Protein AF-F2SUQ1-F1 (afdb_monomer)

Organism: Trichophyton rubrum (strain ATCC MYA-4607 / CBS 118892) (NCBI:txid559305)

Sequence (104 aa):
MITTYPRPLTGRRCTNALFSREAVKPKHPIVLAHGLLGFDELRIAKRALPAIHYWRGIKDAYSINGVEVITAPVSPSASIEQRAEELLKGIENRAEGRKVNIIA

Mean predicted aligned error: 12.3 Å

Secondary structure (DSSP, 8-state):
---PPPP---S----S-SS-S-----SSPEEE---TT--SEE--STTTS--EETTTTHHHHHHHTT--EEE----SS--HHHHHHHHHHHHHHHHTT---EEE-

Structure (mmCIF, N/CA/C/O backbone):
data_AF-F2SUQ1-F1
#
_entry.id   AF-F2SUQ1-F1
#
loop_
_atom_site.group_PDB
_atom_site.id
_atom_site.type_symbol
_atom_site.label_atom_id
_atom_site.label_alt_id
_atom_site.label_comp_id
_atom_site.label_asym_id
_atom_site.label_entity_id
_atom_site.label_seq_id
_atom_site.pdbx_PDB_ins_code
_atom_site.Cartn_x
_atom_site.Cartn_y
_atom_site.Cartn_z
_atom_site.occupancy
_atom_site.B_iso_or_equiv
_atom_site.auth_seq_id
_atom_site.auth_comp_id
_atom_site.auth_asym_id
_atom_site.auth_atom_id
_atom_site.pdbx_PDB_model_num
ATOM 1 N N . MET A 1 1 ? 17.135 4.169 -27.089 1.00 33.44 1 MET A N 1
ATOM 2 C CA . MET A 1 1 ? 17.238 2.806 -27.649 1.00 33.44 1 MET A CA 1
ATOM 3 C C . MET A 1 1 ? 16.746 1.836 -26.594 1.00 33.44 1 MET A C 1
ATOM 5 O O . MET A 1 1 ? 17.321 1.778 -25.517 1.00 33.44 1 MET A O 1
ATOM 9 N N . ILE A 1 2 ? 15.617 1.190 -26.863 1.00 35.16 2 ILE A N 1
ATOM 10 C CA . ILE A 1 2 ? 14.971 0.232 -25.966 1.00 35.16 2 ILE A CA 1
ATOM 11 C C . ILE A 1 2 ? 15.805 -1.047 -26.059 1.00 35.16 2 ILE A C 1
ATOM 13 O O . ILE A 1 2 ? 15.871 -1.644 -27.129 1.00 35.16 2 ILE A O 1
ATOM 17 N N . THR A 1 3 ? 16.510 -1.420 -24.991 1.00 31.38 3 THR A N 1
ATOM 18 C CA . THR A 1 3 ? 17.259 -2.681 -24.984 1.00 31.38 3 THR A CA 1
ATOM 19 C C . THR A 1 3 ? 16.285 -3.825 -24.722 1.00 31.38 3 THR A C 1
ATOM 21 O O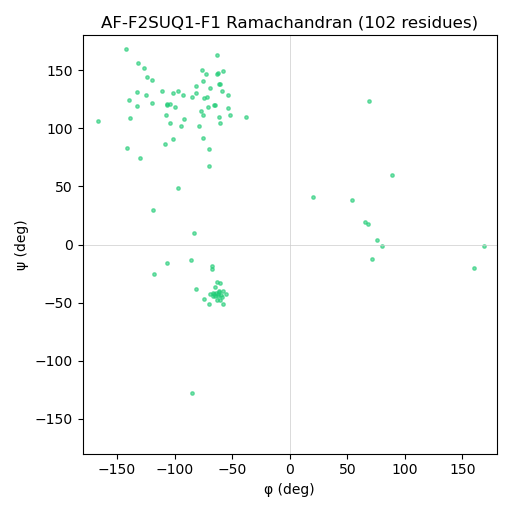 . THR A 1 3 ? 15.786 -4.028 -23.6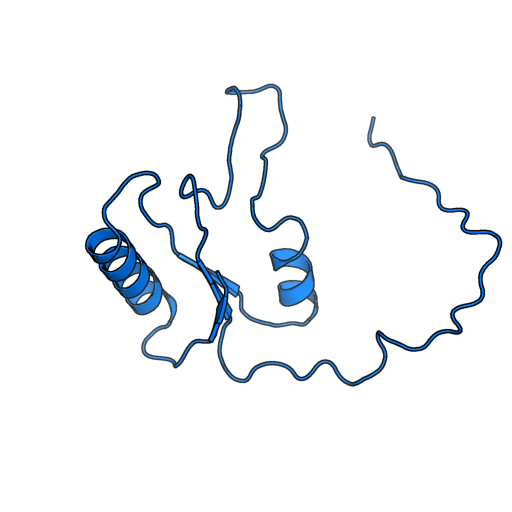16 1.00 31.38 3 THR A O 1
ATOM 24 N N . THR A 1 4 ? 15.935 -4.525 -25.793 1.00 51.59 4 THR A N 1
ATOM 25 C CA . THR A 1 4 ? 15.295 -5.835 -25.744 1.00 51.59 4 THR A CA 1
ATOM 26 C C . THR A 1 4 ? 16.293 -6.821 -25.147 1.00 51.59 4 THR A C 1
ATOM 28 O O . THR A 1 4 ? 17.364 -7.009 -25.718 1.00 51.59 4 THR A O 1
ATOM 31 N N . TYR A 1 5 ? 15.969 -7.462 -24.023 1.00 37.91 5 TYR A N 1
ATOM 32 C CA . TYR A 1 5 ? 16.766 -8.580 -23.511 1.00 37.91 5 TYR A CA 1
ATOM 33 C C . TYR A 1 5 ? 16.582 -9.807 -24.422 1.00 37.91 5 TYR A C 1
ATOM 35 O O . TYR A 1 5 ? 15.463 -10.323 -24.507 1.00 37.91 5 TYR A O 1
ATOM 43 N N . PRO A 1 6 ? 17.640 -10.327 -25.068 1.00 42.81 6 PRO A N 1
ATOM 44 C CA . PRO A 1 6 ? 17.585 -11.625 -25.716 1.00 42.81 6 PRO A CA 1
ATOM 45 C C . PRO A 1 6 ? 17.801 -12.717 -24.658 1.00 42.81 6 PRO A C 1
ATOM 47 O O . PRO A 1 6 ? 18.755 -12.669 -23.882 1.00 42.81 6 PRO A O 1
ATOM 50 N N . ARG A 1 7 ? 16.928 -13.730 -24.619 1.00 45.81 7 ARG A N 1
ATOM 51 C CA . ARG A 1 7 ? 17.232 -14.982 -23.910 1.00 45.81 7 ARG A CA 1
ATOM 52 C C . ARG A 1 7 ? 18.104 -15.867 -24.796 1.00 45.81 7 ARG A C 1
ATOM 54 O O . ARG A 1 7 ? 17.728 -16.131 -25.935 1.00 45.81 7 ARG A O 1
ATOM 61 N N . PRO A 1 8 ? 19.140 -16.472 -24.207 1.00 43.62 8 PRO A N 1
ATOM 62 C CA . PRO A 1 8 ? 19.302 -17.910 -24.353 1.00 43.62 8 PRO A CA 1
ATOM 63 C C . PRO A 1 8 ? 19.578 -18.548 -22.985 1.00 43.62 8 PRO A C 1
ATOM 65 O O . PRO A 1 8 ? 20.574 -18.253 -22.335 1.00 43.62 8 PRO A O 1
ATOM 68 N N . LEU A 1 9 ? 18.695 -19.447 -22.542 1.00 49.88 9 LEU A N 1
ATOM 69 C CA . LEU A 1 9 ? 18.979 -20.342 -21.417 1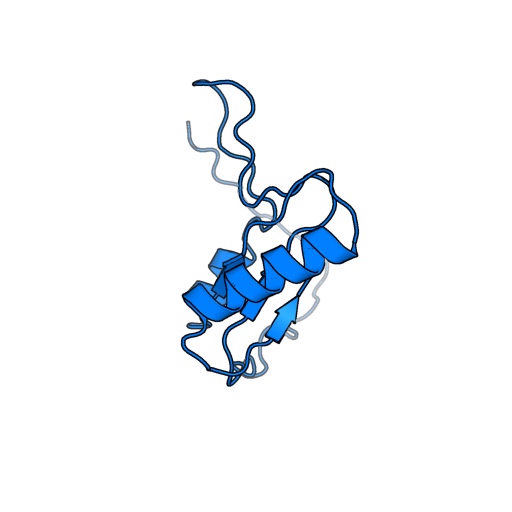.00 49.88 9 LEU A CA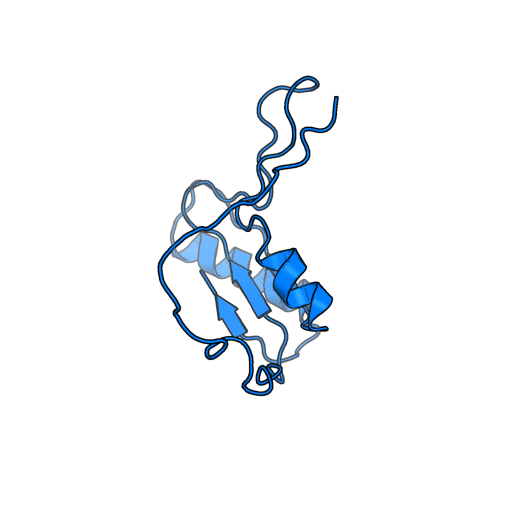 1
ATOM 70 C C . LEU A 1 9 ? 19.177 -21.752 -21.962 1.00 49.88 9 LEU A C 1
ATOM 72 O O . LEU A 1 9 ? 18.253 -22.557 -22.053 1.00 49.88 9 LEU A O 1
ATOM 76 N N . THR A 1 10 ? 20.415 -22.030 -22.351 1.00 49.09 10 THR A N 1
ATOM 77 C CA . THR A 1 10 ? 20.916 -23.383 -22.560 1.00 49.09 10 THR A CA 1
ATOM 78 C C . THR A 1 10 ? 21.148 -24.050 -21.204 1.00 49.09 10 THR A C 1
ATOM 80 O O . THR A 1 10 ? 21.899 -23.538 -20.379 1.00 49.09 10 THR A O 1
ATOM 83 N N . GLY A 1 11 ? 20.556 -25.230 -21.005 1.00 45.53 11 GLY A N 1
ATOM 84 C CA . GLY A 1 11 ? 21.138 -26.243 -20.121 1.00 45.53 11 GLY A CA 1
ATOM 85 C C . GLY A 1 11 ? 20.755 -26.199 -18.641 1.00 45.53 11 GLY A C 1
ATOM 86 O O . GLY A 1 11 ? 21.628 -26.142 -17.784 1.00 45.53 11 GLY A O 1
ATOM 87 N N . ARG A 1 12 ? 19.461 -26.335 -18.336 1.00 39.50 12 ARG A N 1
ATOM 88 C CA . ARG A 1 12 ? 18.947 -27.195 -17.252 1.00 39.50 12 ARG A CA 1
ATOM 89 C C . ARG A 1 12 ? 17.436 -27.334 -17.445 1.00 39.50 12 ARG A C 1
ATOM 91 O O . ARG A 1 12 ? 16.686 -26.382 -17.264 1.00 39.50 12 ARG A O 1
ATOM 98 N N . ARG A 1 13 ? 17.001 -28.513 -17.899 1.00 42.44 13 ARG A N 1
ATOM 99 C CA . ARG A 1 13 ? 15.585 -28.861 -18.083 1.00 42.44 13 ARG A CA 1
ATOM 100 C C . ARG A 1 13 ? 14.919 -28.997 -16.710 1.00 42.44 13 ARG A C 1
ATOM 102 O O . ARG A 1 13 ? 14.741 -30.099 -16.213 1.00 42.44 13 ARG A O 1
ATOM 109 N N . CYS A 1 14 ? 14.524 -27.872 -16.122 1.00 39.97 14 CYS A N 1
ATOM 110 C CA . CYS A 1 14 ? 13.313 -27.844 -15.313 1.00 39.97 14 CYS A CA 1
ATOM 111 C C . CYS A 1 14 ? 12.160 -27.872 -16.317 1.00 39.97 14 CYS A C 1
ATOM 113 O O . CYS A 1 14 ? 11.789 -26.857 -16.901 1.00 39.97 14 CYS A O 1
ATOM 115 N N . THR A 1 15 ? 11.697 -29.076 -16.630 1.00 36.94 15 THR A N 1
ATOM 116 C CA . THR A 1 15 ? 10.527 -29.332 -17.467 1.00 36.94 15 THR A CA 1
ATOM 117 C C . THR A 1 15 ? 9.336 -28.536 -16.938 1.00 36.94 15 THR A C 1
ATOM 119 O O . THR A 1 15 ? 8.888 -28.839 -15.843 1.00 36.94 15 THR A O 1
ATOM 122 N N . ASN A 1 16 ? 8.879 -27.523 -17.683 1.00 37.91 16 ASN A N 1
ATOM 123 C CA . ASN A 1 16 ? 7.509 -26.981 -17.807 1.00 37.91 16 ASN A CA 1
ATOM 124 C C . ASN A 1 16 ? 6.472 -27.256 -16.692 1.00 37.91 16 ASN A C 1
ATOM 126 O O . ASN A 1 16 ? 5.296 -27.475 -16.967 1.00 37.91 16 ASN A O 1
ATOM 130 N N . ALA A 1 17 ? 6.867 -27.193 -15.431 1.00 40.22 17 ALA A N 1
ATOM 131 C CA . ALA A 1 17 ? 6.001 -27.336 -14.280 1.00 40.22 17 ALA A CA 1
ATOM 132 C C . ALA A 1 17 ? 6.458 -26.288 -13.273 1.00 40.22 17 ALA A C 1
ATOM 134 O O . ALA A 1 17 ? 7.568 -26.384 -12.765 1.00 40.22 17 ALA A O 1
ATOM 135 N N . LEU A 1 18 ? 5.632 -25.252 -13.095 1.00 44.47 18 LEU A N 1
ATOM 136 C CA . LEU A 1 18 ? 5.414 -24.475 -11.859 1.00 44.47 18 LEU A CA 1
ATOM 137 C C . LEU A 1 18 ? 4.602 -23.182 -12.102 1.00 44.47 18 LEU A C 1
ATOM 139 O O . LEU A 1 18 ? 4.254 -22.512 -11.142 1.00 44.47 18 LEU A O 1
ATOM 143 N N . PHE A 1 19 ? 4.209 -22.869 -13.344 1.00 44.22 19 PHE A N 1
ATOM 144 C CA . PHE A 1 19 ? 3.187 -21.843 -13.644 1.00 44.22 19 PHE A CA 1
ATOM 145 C C . PHE A 1 19 ? 1.962 -22.422 -14.374 1.00 44.22 19 PHE A C 1
ATOM 147 O O . PHE A 1 19 ? 1.309 -21.757 -15.168 1.00 44.22 19 PHE A O 1
ATOM 154 N N . SER A 1 20 ? 1.657 -23.697 -14.125 1.00 45.75 20 SER A N 1
ATOM 155 C CA . SER A 1 20 ? 0.393 -24.310 -14.541 1.00 45.75 20 SER A CA 1
ATOM 156 C C . SER A 1 20 ? -0.223 -25.032 -13.350 1.00 45.75 20 SER A C 1
ATOM 158 O O . SER A 1 20 ? -0.143 -26.242 -13.180 1.00 45.75 20 SER A O 1
ATOM 160 N N . ARG A 1 21 ? -0.761 -24.230 -12.445 1.00 44.44 21 ARG A N 1
ATOM 161 C CA . ARG A 1 21 ? -1.911 -24.571 -11.612 1.00 44.44 21 ARG A CA 1
ATOM 162 C C . ARG A 1 21 ? -2.777 -23.337 -11.748 1.00 44.44 21 ARG A C 1
ATOM 164 O O . ARG A 1 21 ? -2.208 -22.250 -11.688 1.00 44.44 21 ARG A O 1
ATOM 171 N N . GLU A 1 22 ? -4.066 -23.485 -12.033 1.00 55.75 22 GLU A N 1
ATOM 172 C CA . GLU A 1 22 ? -5.002 -22.358 -12.074 1.00 55.75 22 GLU A CA 1
ATOM 173 C C . GLU A 1 22 ? -4.645 -21.392 -10.944 1.00 55.75 22 GLU A C 1
ATOM 175 O O . GLU A 1 22 ? -4.717 -21.762 -9.769 1.00 55.75 22 GLU A O 1
ATOM 180 N N . ALA A 1 23 ? -4.107 -20.220 -11.292 1.00 56.72 23 ALA A N 1
ATOM 181 C CA . ALA A 1 23 ? -3.688 -19.269 -10.283 1.00 56.72 23 ALA A CA 1
ATOM 182 C C . ALA A 1 23 ? -4.963 -18.911 -9.528 1.00 56.72 23 ALA A C 1
ATOM 184 O O . ALA A 1 23 ? -5.876 -18.330 -10.115 1.00 56.72 23 ALA A O 1
ATOM 185 N N . VAL A 1 24 ? -5.072 -19.358 -8.274 1.00 71.75 24 VAL A N 1
ATOM 186 C CA . VAL A 1 24 ? -6.280 -19.155 -7.479 1.00 71.75 24 VAL A CA 1
ATOM 187 C C . VAL A 1 24 ? -6.460 -17.656 -7.357 1.00 71.75 24 VAL A C 1
ATOM 189 O O . VAL A 1 24 ? -5.726 -16.984 -6.631 1.00 71.75 24 VAL A O 1
ATOM 192 N N . LYS A 1 25 ? -7.413 -17.125 -8.122 1.00 81.62 25 LYS A N 1
ATOM 193 C CA . LYS A 1 25 ? -7.712 -15.706 -8.106 1.00 81.62 25 LYS A CA 1
ATOM 194 C C . LYS A 1 25 ? -8.246 -15.378 -6.710 1.00 81.62 25 LYS A C 1
ATOM 196 O O . LYS A 1 25 ? -9.254 -15.965 -6.300 1.00 81.62 25 LYS A O 1
ATOM 201 N N . PRO A 1 26 ? -7.596 -14.481 -5.954 1.00 85.50 26 PRO A N 1
ATOM 202 C CA . PRO A 1 26 ? -8.100 -14.096 -4.650 1.00 85.50 26 PRO A CA 1
ATOM 203 C C . PRO A 1 26 ? -9.492 -13.476 -4.804 1.00 85.50 26 PRO A C 1
ATOM 205 O O . PRO A 1 26 ? -9.746 -12.682 -5.709 1.00 85.50 26 PRO A O 1
ATOM 208 N N . LYS A 1 27 ? -10.401 -13.836 -3.893 1.00 88.94 27 LYS A N 1
ATOM 209 C CA . LYS A 1 27 ? -11.771 -13.293 -3.850 1.00 88.94 27 LYS A CA 1
ATOM 210 C C . LYS A 1 27 ? -11.814 -11.810 -3.472 1.00 88.94 27 LYS A C 1
ATOM 212 O O . LYS A 1 27 ? -12.830 -11.153 -3.668 1.00 88.94 27 LYS A O 1
ATOM 217 N N . HIS A 1 28 ? -10.734 -11.313 -2.880 1.00 92.38 28 HIS A N 1
ATOM 218 C CA . HIS A 1 28 ? -10.616 -9.975 -2.324 1.00 92.38 28 HIS A CA 1
ATOM 219 C C . HIS A 1 28 ? -9.429 -9.255 -2.966 1.00 92.38 28 HIS A C 1
ATOM 221 O O . HIS A 1 28 ? -8.419 -9.915 -3.245 1.00 92.38 28 HIS A O 1
ATOM 227 N N . PRO A 1 29 ? -9.528 -7.934 -3.192 1.00 91.94 29 PRO A N 1
ATOM 228 C CA . PRO A 1 29 ? -8.429 -7.152 -3.737 1.00 91.94 29 PRO A CA 1
ATOM 229 C C . PRO A 1 29 ? -7.189 -7.266 -2.850 1.00 91.94 29 PRO A C 1
ATOM 231 O O . PRO A 1 29 ? -7.278 -7.452 -1.631 1.00 91.94 29 PRO A O 1
ATOM 234 N N . ILE A 1 30 ? -6.027 -7.166 -3.485 1.00 92.06 30 ILE A N 1
ATOM 235 C CA . ILE A 1 30 ? -4.737 -7.169 -2.803 1.00 92.06 30 ILE A CA 1
ATOM 236 C C . ILE A 1 30 ? -4.342 -5.726 -2.511 1.00 92.06 30 ILE A C 1
ATOM 238 O O . ILE A 1 30 ? -4.315 -4.897 -3.413 1.00 92.06 30 ILE A O 1
ATOM 242 N N . VAL A 1 31 ? -3.993 -5.434 -1.265 1.00 91.62 31 VAL A N 1
ATOM 243 C CA . VAL A 1 31 ? -3.391 -4.172 -0.842 1.00 91.62 31 VAL A CA 1
ATOM 244 C C . VAL A 1 31 ? -1.892 -4.387 -0.720 1.00 91.62 31 VAL A C 1
ATOM 246 O O . VAL A 1 31 ? -1.442 -5.197 0.087 1.00 91.62 31 VAL A O 1
ATOM 249 N N . LEU A 1 32 ? -1.126 -3.649 -1.515 1.00 89.75 32 LEU A N 1
ATOM 250 C CA . LEU A 1 32 ? 0.325 -3.600 -1.413 1.00 89.75 32 LEU A CA 1
ATOM 251 C C . LEU A 1 32 ? 0.713 -2.447 -0.481 1.00 89.75 32 LEU A C 1
ATOM 253 O O . LEU A 1 32 ? 0.568 -1.274 -0.836 1.00 89.75 32 LEU A O 1
ATOM 257 N N . ALA A 1 33 ? 1.173 -2.790 0.719 1.00 88.00 33 ALA A N 1
ATOM 258 C CA . ALA A 1 33 ? 1.556 -1.859 1.772 1.00 88.00 33 ALA A CA 1
ATOM 259 C C . ALA A 1 33 ? 3.085 -1.776 1.852 1.00 88.00 33 ALA A C 1
ATOM 261 O O . ALA A 1 33 ? 3.741 -2.681 2.342 1.00 88.00 33 ALA A O 1
ATOM 262 N N . HIS A 1 34 ? 3.686 -0.699 1.362 1.00 82.88 34 HIS A N 1
ATOM 263 C CA . HIS A 1 34 ? 5.146 -0.596 1.332 1.00 82.88 34 HIS A CA 1
ATOM 264 C C . HIS A 1 34 ? 5.764 -0.367 2.731 1.00 82.88 34 HIS A C 1
ATOM 266 O O . HIS A 1 34 ? 5.211 0.320 3.602 1.00 82.88 34 HIS A O 1
ATOM 272 N N . GLY A 1 35 ? 6.964 -0.916 2.928 1.00 74.75 35 GLY A N 1
ATOM 273 C CA . GLY A 1 35 ? 7.757 -0.786 4.149 1.00 74.75 35 GLY A CA 1
ATOM 274 C C . GLY A 1 35 ? 8.618 0.485 4.213 1.00 74.75 35 GLY A C 1
ATOM 275 O O . GLY A 1 35 ? 8.134 1.608 4.064 1.00 74.75 35 GLY A O 1
ATOM 276 N N . LEU A 1 36 ? 9.914 0.291 4.484 1.00 57.41 36 LEU A N 1
ATOM 277 C CA . LEU A 1 36 ? 10.917 1.348 4.655 1.00 57.41 36 LEU A CA 1
ATOM 278 C C . LEU A 1 36 ? 10.937 2.301 3.442 1.00 57.41 36 LEU A C 1
ATOM 280 O O . LEU A 1 36 ? 11.059 1.845 2.307 1.00 57.41 36 LEU A O 1
ATOM 284 N N . LEU A 1 37 ? 10.855 3.612 3.713 1.00 63.22 37 LEU A N 1
ATOM 285 C CA . LEU A 1 37 ? 10.794 4.748 2.771 1.00 63.22 37 LEU A CA 1
ATOM 286 C C . LEU A 1 37 ? 9.436 5.063 2.124 1.00 63.22 37 LEU A C 1
ATOM 288 O O . LEU A 1 37 ? 9.347 6.066 1.418 1.00 63.22 37 LEU A O 1
ATOM 292 N N . GLY A 1 38 ? 8.372 4.305 2.392 1.00 61.69 38 GLY A N 1
ATOM 293 C CA . GLY A 1 38 ? 7.019 4.815 2.148 1.00 61.69 38 GLY A CA 1
ATOM 294 C C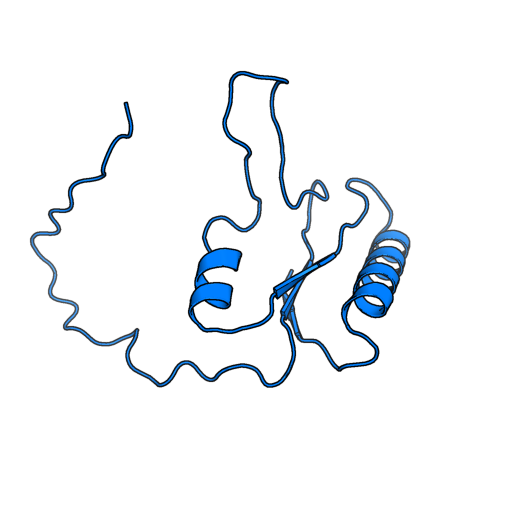 . GLY A 1 38 ? 6.643 5.081 0.679 1.00 61.69 38 GLY A C 1
ATOM 295 O O . GLY A 1 38 ? 5.750 5.884 0.428 1.00 61.69 38 GLY A O 1
ATOM 296 N N . PHE A 1 39 ? 7.354 4.505 -0.297 1.00 65.88 39 PHE A N 1
ATOM 297 C CA . PHE A 1 39 ? 7.165 4.839 -1.711 1.00 65.88 39 PHE A CA 1
ATOM 298 C C . PHE A 1 39 ? 6.538 3.682 -2.492 1.00 65.88 39 PHE A C 1
ATOM 300 O O . PHE A 1 39 ? 7.011 2.553 -2.430 1.00 65.88 39 PHE A O 1
ATOM 307 N N . ASP A 1 40 ? 5.501 3.973 -3.280 1.00 67.12 40 ASP A N 1
ATOM 308 C CA . ASP A 1 40 ? 5.047 3.103 -4.380 1.00 67.12 40 ASP A CA 1
ATOM 309 C C . ASP A 1 40 ? 5.920 3.341 -5.630 1.00 67.12 40 ASP A C 1
ATOM 311 O O . ASP A 1 40 ? 6.342 2.417 -6.327 1.00 67.12 40 ASP A O 1
ATOM 315 N N . GLU A 1 41 ? 6.285 4.607 -5.852 1.00 69.50 41 GLU A N 1
ATOM 316 C CA . GLU A 1 41 ? 7.132 5.077 -6.941 1.00 69.50 41 GLU A CA 1
ATOM 317 C C . GLU A 1 41 ? 8.110 6.147 -6.430 1.00 69.50 41 GLU A C 1
ATOM 319 O O . GLU A 1 41 ? 7.704 7.169 -5.878 1.00 69.50 41 GLU A O 1
ATOM 324 N N . LEU A 1 42 ? 9.409 5.932 -6.639 1.00 69.25 42 LEU A N 1
ATOM 325 C CA . LEU A 1 42 ? 10.463 6.892 -6.335 1.00 69.25 42 LEU A CA 1
ATOM 326 C C . LEU A 1 42 ? 11.013 7.500 -7.629 1.00 69.25 42 LEU A C 1
ATOM 328 O O . LEU A 1 42 ? 11.575 6.810 -8.482 1.00 69.25 42 LEU A O 1
ATOM 332 N N . ARG A 1 43 ? 10.904 8.823 -7.759 1.00 72.19 43 ARG A N 1
ATOM 333 C CA . ARG A 1 43 ? 11.457 9.584 -8.888 1.00 72.19 43 ARG A CA 1
ATOM 334 C C . ARG A 1 43 ? 12.753 10.267 -8.462 1.00 72.19 43 ARG A C 1
ATOM 336 O O . ARG A 1 43 ? 12.737 11.386 -7.955 1.00 72.19 43 ARG A O 1
ATOM 343 N N . ILE A 1 44 ? 13.880 9.584 -8.661 1.00 64.81 44 ILE A N 1
ATOM 344 C CA . ILE A 1 44 ? 15.207 10.151 -8.397 1.00 64.81 44 ILE A CA 1
ATOM 345 C C . ILE A 1 44 ? 15.562 11.094 -9.557 1.00 64.81 44 ILE A C 1
ATOM 347 O O . ILE A 1 44 ? 15.712 10.655 -10.691 1.00 64.81 44 ILE A O 1
ATOM 351 N N . ALA A 1 45 ? 15.681 12.390 -9.257 1.00 64.81 45 ALA A N 1
ATOM 352 C CA . ALA A 1 45 ? 15.933 13.500 -10.184 1.00 64.81 45 ALA A CA 1
ATOM 353 C C . ALA A 1 45 ? 14.781 13.843 -11.161 1.00 64.81 45 ALA A C 1
ATOM 355 O O . ALA A 1 45 ? 14.328 13.048 -11.985 1.00 64.81 45 ALA A O 1
ATOM 356 N N . LYS A 1 46 ? 14.336 15.108 -11.113 1.00 58.84 46 LYS A N 1
ATOM 357 C CA . LYS A 1 46 ? 13.276 15.686 -11.958 1.00 58.84 46 LYS A CA 1
ATOM 358 C C . LYS A 1 46 ? 13.723 15.856 -13.427 1.00 58.84 46 LYS A C 1
ATOM 360 O O . LYS A 1 46 ? 13.870 16.993 -1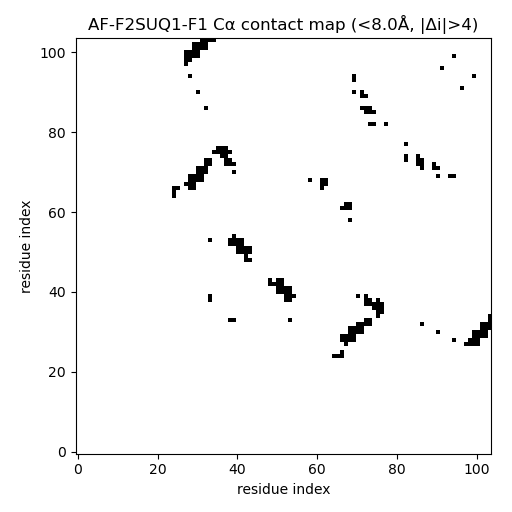3.854 1.00 58.84 46 LYS A O 1
ATOM 365 N N . ARG A 1 4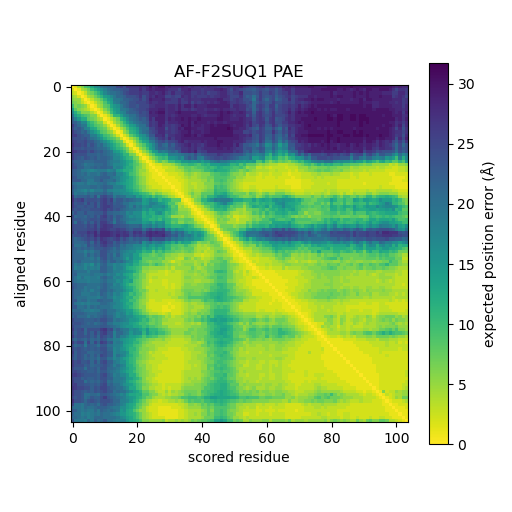7 ? 13.954 14.767 -14.185 1.00 60.91 47 ARG A N 1
ATOM 366 C CA . ARG A 1 47 ? 13.747 14.639 -15.662 1.00 60.91 47 ARG A CA 1
ATOM 367 C C . ARG A 1 47 ? 14.505 13.493 -16.343 1.00 60.91 47 ARG A C 1
ATOM 369 O O . ARG A 1 47 ? 14.113 13.142 -17.448 1.00 60.91 47 ARG A O 1
ATOM 376 N N . ALA A 1 48 ? 15.565 12.942 -15.752 1.00 63.97 48 ALA A N 1
ATOM 377 C CA . ALA A 1 48 ? 16.518 12.119 -16.514 1.00 63.97 48 ALA A CA 1
ATOM 378 C C . ALA A 1 48 ? 16.447 10.603 -16.259 1.00 63.97 48 ALA A C 1
ATOM 380 O O . ALA A 1 48 ? 16.985 9.843 -17.060 1.00 63.97 48 ALA A O 1
ATOM 381 N N . LEU A 1 49 ? 15.799 10.149 -15.180 1.00 70.06 49 LEU A N 1
ATOM 382 C CA . LEU A 1 49 ? 15.763 8.730 -14.816 1.00 70.06 49 LEU A CA 1
ATOM 383 C C . LEU A 1 49 ? 14.327 8.187 -14.785 1.00 70.06 49 LEU A C 1
ATOM 385 O O . LEU A 1 49 ? 13.413 8.904 -14.360 1.00 70.06 49 LEU A O 1
ATOM 389 N N . PRO A 1 50 ? 14.112 6.936 -15.238 1.00 70.25 50 PRO A N 1
ATOM 390 C CA . PRO A 1 50 ? 12.818 6.280 -15.135 1.00 70.25 50 PRO A CA 1
ATOM 391 C C . PRO A 1 50 ? 12.440 6.106 -13.666 1.00 70.25 50 PRO A C 1
ATOM 393 O O . PRO A 1 50 ? 13.297 5.904 -12.801 1.00 70.25 50 PRO A O 1
ATOM 396 N N . ALA A 1 51 ? 11.144 6.183 -13.392 1.00 72.69 51 ALA A N 1
ATOM 397 C CA . ALA A 1 51 ? 10.638 6.020 -12.049 1.00 72.69 51 ALA A CA 1
ATOM 398 C C . ALA A 1 51 ? 10.959 4.625 -11.489 1.00 72.69 51 ALA A C 1
ATOM 400 O O . ALA A 1 51 ? 10.879 3.607 -12.182 1.00 72.69 51 ALA A O 1
ATOM 401 N N . ILE A 1 52 ? 11.364 4.576 -10.223 1.00 74.19 52 ILE A N 1
ATOM 402 C CA . ILE A 1 52 ? 11.668 3.336 -9.519 1.00 74.19 52 ILE A CA 1
ATOM 403 C C . ILE A 1 52 ? 10.412 2.916 -8.769 1.00 74.19 52 ILE A C 1
ATOM 405 O O . ILE A 1 52 ? 10.114 3.450 -7.708 1.00 74.19 52 ILE A O 1
ATOM 409 N N . HIS A 1 53 ? 9.690 1.941 -9.308 1.00 76.06 53 HIS A N 1
ATOM 410 C CA . HIS A 1 53 ? 8.572 1.336 -8.588 1.00 76.06 53 HIS A CA 1
ATOM 411 C C . HIS A 1 53 ? 9.088 0.394 -7.498 1.00 76.06 53 HIS A C 1
ATOM 413 O O . HIS A 1 53 ? 10.061 -0.325 -7.730 1.00 76.06 53 HIS A O 1
ATOM 419 N N . TYR A 1 54 ? 8.443 0.385 -6.333 1.00 75.94 54 TYR A N 1
ATOM 420 C CA . TYR A 1 54 ? 8.738 -0.564 -5.253 1.00 75.94 54 TYR A CA 1
ATOM 421 C C . TYR A 1 54 ? 8.310 -1.984 -5.657 1.00 75.94 54 TYR A C 1
ATOM 423 O O . TYR A 1 54 ? 9.071 -2.941 -5.541 1.00 75.94 54 TYR A O 1
ATOM 431 N N . TRP A 1 55 ? 7.133 -2.098 -6.277 1.00 77.00 55 TRP A N 1
ATOM 432 C CA . TRP A 1 55 ? 6.510 -3.355 -6.707 1.00 77.00 55 TRP A CA 1
ATOM 433 C C . TRP A 1 55 ? 6.750 -3.678 -8.192 1.00 77.00 55 TRP A C 1
ATOM 435 O O . TRP A 1 55 ? 5.805 -3.986 -8.924 1.00 77.00 55 TRP A O 1
ATOM 445 N N . ARG A 1 56 ? 8.003 -3.586 -8.670 1.00 77.38 56 ARG A N 1
ATOM 446 C CA . ARG A 1 56 ? 8.339 -3.777 -10.101 1.00 77.38 56 ARG A CA 1
ATOM 447 C C . ARG A 1 56 ? 7.803 -5.107 -10.634 1.00 77.38 56 ARG A C 1
ATOM 449 O O . ARG A 1 56 ? 8.207 -6.168 -10.167 1.00 77.38 56 ARG A O 1
ATOM 456 N N . GLY A 1 57 ? 6.906 -5.048 -11.617 1.00 80.19 57 GLY A N 1
ATOM 457 C CA . GLY A 1 57 ? 6.318 -6.222 -12.266 1.00 80.19 57 GLY A CA 1
ATOM 458 C C . GLY A 1 57 ? 5.320 -7.019 -11.417 1.00 80.19 57 GLY A C 1
ATOM 459 O O . GLY A 1 57 ? 4.597 -7.836 -11.975 1.00 80.19 57 GLY A O 1
ATOM 460 N N . ILE A 1 58 ? 5.218 -6.781 -10.102 1.00 84.00 58 ILE A N 1
ATOM 461 C CA . ILE A 1 58 ? 4.262 -7.477 -9.222 1.00 84.00 58 ILE A CA 1
ATOM 462 C C . ILE A 1 58 ? 2.849 -6.942 -9.459 1.00 84.00 58 ILE A C 1
ATOM 464 O O . ILE A 1 58 ? 1.917 -7.720 -9.660 1.00 84.00 58 ILE A O 1
ATOM 468 N N . LYS A 1 59 ? 2.694 -5.612 -9.496 1.00 82.44 59 LYS A N 1
ATOM 469 C CA . LYS A 1 59 ? 1.406 -4.967 -9.798 1.00 82.44 59 LYS A CA 1
ATOM 470 C C . LYS A 1 59 ? 0.898 -5.368 -11.184 1.00 82.44 59 LYS A C 1
ATOM 472 O O . LYS A 1 59 ? -0.273 -5.718 -11.328 1.00 82.44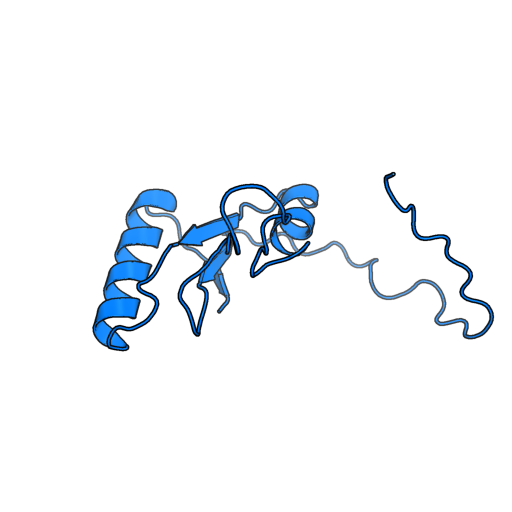 59 LYS A O 1
ATOM 477 N N . ASP A 1 60 ? 1.792 -5.390 -12.170 1.00 82.19 60 ASP A N 1
ATOM 478 C CA . ASP A 1 60 ? 1.478 -5.793 -13.544 1.00 82.19 60 ASP A CA 1
ATOM 479 C C . ASP A 1 60 ? 1.107 -7.275 -13.627 1.00 82.19 60 ASP A C 1
ATOM 481 O O . ASP A 1 60 ? 0.098 -7.617 -14.239 1.00 82.19 60 ASP A O 1
ATOM 485 N N . ALA A 1 61 ? 1.861 -8.157 -12.960 1.00 85.06 61 ALA A N 1
ATOM 486 C CA . ALA A 1 61 ? 1.561 -9.585 -12.924 1.00 85.06 61 ALA A CA 1
ATOM 487 C C . ALA A 1 61 ? 0.168 -9.854 -12.340 1.00 85.06 61 ALA A C 1
ATOM 489 O O . ALA A 1 61 ? -0.600 -10.615 -12.923 1.00 85.06 61 ALA A O 1
ATOM 490 N N . TYR A 1 62 ? -0.198 -9.208 -11.233 1.00 86.56 62 TYR A N 1
ATOM 491 C CA . TYR A 1 62 ? -1.544 -9.340 -10.673 1.00 86.56 62 TYR A CA 1
ATOM 492 C C . TYR A 1 62 ? -2.620 -8.756 -11.594 1.00 86.56 62 TYR A C 1
ATOM 494 O O . TYR A 1 62 ? -3.641 -9.408 -11.823 1.00 86.56 62 TYR A O 1
ATOM 502 N N . SER A 1 63 ? -2.366 -7.588 -12.186 1.00 82.38 63 SER A N 1
ATOM 503 C CA . SER A 1 63 ? -3.323 -6.916 -13.074 1.00 82.38 63 SER A CA 1
ATOM 504 C C . SER A 1 63 ? -3.607 -7.731 -14.341 1.00 82.38 63 SER A C 1
ATOM 506 O O . SER A 1 63 ? -4.764 -7.881 -14.727 1.00 82.38 63 SER A O 1
ATOM 508 N N . ILE A 1 64 ? -2.579 -8.335 -14.951 1.00 83.38 64 ILE A N 1
ATOM 509 C CA . ILE A 1 64 ? -2.711 -9.224 -16.123 1.00 83.38 64 ILE A CA 1
ATOM 510 C C . ILE A 1 64 ? -3.531 -10.478 -15.783 1.00 83.38 64 ILE A C 1
ATOM 512 O O . ILE A 1 64 ? -4.279 -10.973 -16.621 1.00 83.38 64 ILE A O 1
ATOM 516 N N . ASN A 1 65 ? -3.454 -10.961 -14.540 1.00 83.88 65 ASN A N 1
ATOM 517 C CA . ASN A 1 65 ? -4.278 -12.068 -14.042 1.00 83.88 65 ASN A CA 1
ATOM 518 C C . ASN A 1 65 ? -5.676 -11.614 -13.558 1.00 83.88 65 ASN A C 1
ATOM 520 O O . ASN A 1 65 ? -6.411 -12.383 -12.933 1.00 83.88 65 ASN A O 1
ATOM 524 N N . GLY A 1 66 ? -6.060 -10.359 -13.823 1.00 84.62 66 GLY A N 1
ATOM 525 C CA . GLY A 1 66 ? -7.354 -9.786 -13.455 1.00 84.62 66 GLY A CA 1
ATOM 526 C C . GLY A 1 66 ? -7.552 -9.599 -11.950 1.00 84.62 66 GLY A C 1
ATOM 527 O O . GLY A 1 66 ? -8.697 -9.504 -11.502 1.00 84.62 66 GLY A O 1
ATOM 528 N N . VAL A 1 67 ? -6.475 -9.608 -11.162 1.00 88.88 67 VAL A N 1
ATOM 529 C CA . VAL A 1 67 ? -6.504 -9.340 -9.722 1.00 88.88 67 VAL A CA 1
ATOM 530 C C . VAL A 1 67 ? -6.444 -7.837 -9.502 1.00 88.88 67 VAL A C 1
ATOM 532 O O . VAL A 1 67 ? -5.545 -7.161 -9.995 1.00 88.88 67 VAL A O 1
ATOM 535 N N . GLU A 1 68 ? -7.401 -7.318 -8.742 1.00 90.06 68 GLU A N 1
ATOM 536 C CA . GLU A 1 68 ? -7.413 -5.916 -8.344 1.00 90.06 68 GLU A CA 1
ATOM 537 C C . GLU A 1 68 ? -6.317 -5.656 -7.304 1.00 90.06 68 GLU A C 1
ATOM 539 O O . GLU A 1 68 ? -6.244 -6.341 -6.278 1.00 90.06 68 GLU A O 1
ATOM 544 N N . VAL A 1 69 ? -5.472 -4.663 -7.584 1.00 89.69 69 VAL A N 1
ATOM 545 C CA . VAL A 1 69 ? -4.361 -4.263 -6.720 1.00 89.69 69 VAL A CA 1
ATOM 546 C C . VAL A 1 69 ? -4.530 -2.815 -6.286 1.00 89.69 69 VAL A C 1
ATOM 548 O O . VAL A 1 69 ? -4.540 -1.896 -7.104 1.00 89.69 69 VAL A O 1
ATOM 551 N N . ILE A 1 70 ? -4.590 -2.622 -4.977 1.00 88.56 70 ILE A N 1
ATOM 552 C CA . ILE A 1 70 ? -4.677 -1.339 -4.299 1.00 88.56 70 ILE A CA 1
ATOM 553 C C . ILE A 1 70 ? -3.287 -0.986 -3.770 1.00 88.56 70 ILE A C 1
ATOM 555 O O . ILE A 1 70 ? -2.654 -1.789 -3.087 1.00 88.56 70 ILE A O 1
ATOM 559 N N . THR A 1 71 ? -2.816 0.228 -4.049 1.00 83.88 71 THR A N 1
ATOM 560 C CA . THR A 1 71 ? -1.635 0.786 -3.380 1.00 83.88 71 THR A CA 1
ATOM 561 C C . THR A 1 71 ? -2.090 1.856 -2.393 1.00 83.88 71 THR A C 1
ATOM 563 O O . THR A 1 71 ? -2.798 2.801 -2.754 1.00 83.88 71 THR A O 1
ATOM 566 N N . ALA A 1 72 ? -1.754 1.655 -1.118 1.00 79.00 72 ALA A N 1
ATOM 567 C CA . ALA A 1 72 ? -2.098 2.562 -0.031 1.00 79.00 72 ALA A CA 1
ATOM 568 C C . ALA A 1 72 ? -0.820 3.285 0.418 1.00 79.00 72 ALA A C 1
ATOM 570 O O . ALA A 1 72 ? 0.082 2.628 0.943 1.00 79.00 72 ALA A O 1
ATOM 571 N N . PRO A 1 73 ? -0.706 4.605 0.183 1.00 74.12 73 PRO A N 1
ATOM 572 C CA . PRO A 1 73 ? 0.461 5.351 0.620 1.00 74.12 73 PRO A CA 1
ATOM 573 C C . PRO A 1 73 ? 0.474 5.455 2.148 1.00 74.12 73 PRO A C 1
ATOM 575 O O . PRO A 1 73 ? -0.544 5.774 2.759 1.00 74.12 73 PRO A O 1
ATOM 578 N N . VAL A 1 74 ? 1.641 5.218 2.740 1.00 81.81 74 VAL A N 1
ATOM 579 C CA . VAL A 1 74 ? 1.938 5.471 4.160 1.00 81.81 74 VAL A CA 1
ATOM 580 C C . VAL A 1 74 ? 3.190 6.334 4.294 1.00 81.81 74 VAL A C 1
ATOM 582 O O . VAL A 1 74 ? 4.083 6.294 3.446 1.00 81.81 74 VAL A O 1
ATOM 585 N N . SER A 1 75 ? 3.276 7.108 5.367 1.00 79.00 75 SER A N 1
ATOM 586 C CA . SER A 1 75 ? 4.379 8.022 5.636 1.00 79.00 75 SER A CA 1
ATOM 587 C C . SER A 1 75 ? 5.731 7.280 5.699 1.00 79.00 75 SER A C 1
ATOM 589 O O . SER A 1 75 ? 5.845 6.262 6.391 1.00 79.00 75 SER A O 1
ATOM 591 N N . PRO A 1 76 ? 6.785 7.779 5.012 1.00 74.38 76 PRO A N 1
ATOM 592 C CA . PRO A 1 76 ? 8.110 7.143 4.963 1.00 74.38 76 PRO A CA 1
ATOM 593 C C . PRO A 1 76 ? 8.807 6.980 6.316 1.00 74.38 76 PRO A C 1
ATOM 595 O O . PRO A 1 76 ? 9.572 6.035 6.510 1.00 74.38 76 PRO A O 1
ATOM 598 N N . SER A 1 77 ? 8.569 7.928 7.224 1.00 75.00 77 SER A N 1
ATOM 599 C CA . SER A 1 77 ? 9.206 8.031 8.535 1.00 75.00 77 SER A CA 1
ATOM 600 C C . SER A 1 77 ? 8.172 8.496 9.562 1.00 75.00 77 SER A C 1
ATOM 602 O O . SER A 1 77 ? 8.051 9.685 9.849 1.00 75.00 77 SER A O 1
ATOM 604 N N . ALA A 1 78 ? 7.389 7.552 10.070 1.00 83.31 78 ALA A N 1
ATOM 605 C CA . ALA A 1 78 ? 6.392 7.767 11.113 1.00 83.31 78 ALA A CA 1
ATOM 606 C C . ALA A 1 78 ? 6.385 6.564 12.065 1.00 83.31 78 ALA A C 1
ATOM 608 O O . ALA A 1 78 ? 6.999 5.531 11.766 1.00 83.31 78 ALA A O 1
ATOM 609 N N . SER A 1 79 ? 5.713 6.698 13.211 1.00 88.88 79 SER A N 1
ATOM 610 C CA . SER A 1 79 ? 5.568 5.580 14.147 1.00 88.88 79 SER A CA 1
ATOM 611 C C . SER A 1 79 ? 4.772 4.429 13.514 1.00 88.88 79 SER A C 1
ATOM 613 O O . SER A 1 79 ? 4.093 4.602 12.497 1.00 88.88 79 SER A O 1
ATOM 615 N N . ILE A 1 80 ? 4.854 3.231 14.098 1.00 88.25 80 ILE A N 1
ATOM 616 C CA . ILE A 1 80 ? 4.110 2.067 13.593 1.00 88.25 80 ILE A CA 1
ATOM 617 C C . ILE A 1 80 ? 2.604 2.334 13.665 1.00 88.25 80 ILE A C 1
ATOM 619 O O . ILE A 1 80 ? 1.879 2.024 12.724 1.00 88.25 80 ILE A O 1
ATOM 623 N N . GLU A 1 81 ? 2.154 2.961 14.748 1.00 91.06 81 GLU A N 1
ATOM 624 C CA . GLU A 1 81 ? 0.759 3.308 15.008 1.00 91.06 81 GLU A CA 1
ATOM 625 C C . GLU A 1 81 ? 0.238 4.289 13.956 1.00 91.06 81 GLU A C 1
ATOM 627 O O . GLU A 1 81 ? -0.805 4.047 13.351 1.00 91.06 81 GLU A O 1
ATOM 632 N N . GLN A 1 82 ? 1.002 5.347 13.667 1.00 88.81 82 GLN A N 1
ATOM 633 C CA . GLN A 1 82 ? 0.648 6.322 12.633 1.00 88.81 82 GLN A CA 1
ATOM 634 C C . GLN A 1 82 ? 0.576 5.672 11.249 1.00 88.81 82 GLN A C 1
ATOM 636 O O . GLN A 1 82 ? -0.386 5.882 10.514 1.00 88.81 82 GLN A O 1
ATOM 641 N N . ARG A 1 83 ? 1.555 4.826 10.905 1.00 90.31 83 ARG A N 1
ATOM 642 C CA . ARG A 1 83 ? 1.559 4.107 9.622 1.00 90.31 83 ARG A CA 1
ATOM 643 C C . ARG A 1 83 ? 0.392 3.129 9.508 1.00 90.31 83 ARG A C 1
ATOM 645 O O . ARG A 1 83 ? -0.159 2.973 8.423 1.00 90.31 83 ARG A O 1
ATOM 652 N N . ALA A 1 84 ? 0.010 2.473 10.602 1.00 90.44 84 ALA A N 1
ATOM 653 C CA . ALA A 1 84 ? -1.144 1.580 10.631 1.00 90.44 84 ALA A CA 1
ATOM 654 C C . ALA A 1 84 ? -2.457 2.350 10.420 1.00 90.44 84 ALA A C 1
ATOM 656 O O . ALA A 1 84 ? -3.311 1.900 9.657 1.00 90.44 84 ALA A O 1
ATOM 657 N N . GLU A 1 85 ? -2.600 3.524 11.038 1.00 91.38 85 GLU A N 1
ATOM 658 C CA . GLU A 1 85 ? -3.770 4.386 10.859 1.00 91.38 85 GLU A CA 1
ATOM 659 C C . GLU A 1 85 ? -3.875 4.919 9.421 1.00 91.38 85 GLU A C 1
ATOM 661 O O . GLU A 1 85 ? -4.946 4.884 8.812 1.00 91.38 85 GLU A O 1
ATOM 666 N N . GLU A 1 86 ? -2.765 5.378 8.843 1.00 90.31 86 GLU A N 1
ATOM 667 C CA . GLU A 1 86 ? -2.711 5.821 7.445 1.00 90.31 86 GLU A CA 1
ATOM 668 C C . GLU A 1 86 ? -3.032 4.685 6.471 1.00 90.31 86 GLU A C 1
ATOM 670 O O . GLU A 1 86 ? -3.794 4.884 5.522 1.00 90.31 86 GLU A O 1
ATOM 675 N N . LEU A 1 87 ? -2.498 3.485 6.726 1.00 90.38 87 LEU A N 1
ATOM 676 C CA . LEU A 1 87 ? -2.799 2.298 5.933 1.00 90.38 87 LEU A CA 1
ATOM 677 C C . LEU A 1 87 ? -4.294 1.981 5.982 1.00 90.38 87 LEU A C 1
ATOM 679 O O . LEU A 1 87 ? -4.903 1.772 4.934 1.00 90.38 87 LEU A O 1
ATOM 683 N N . LEU A 1 88 ? -4.889 1.986 7.179 1.00 91.44 88 LEU A N 1
ATOM 684 C CA . LEU A 1 88 ? -6.316 1.745 7.364 1.00 91.44 88 LEU A CA 1
ATOM 685 C C . LEU A 1 88 ? -7.152 2.754 6.570 1.00 91.44 88 LEU A C 1
ATOM 687 O O . LEU A 1 88 ? -7.958 2.343 5.739 1.00 91.44 88 LEU A O 1
ATOM 691 N N . LYS A 1 89 ? -6.887 4.058 6.720 1.00 90.75 89 LYS A N 1
ATOM 692 C CA . LYS A 1 89 ? -7.569 5.114 5.948 1.00 90.75 89 LYS A CA 1
ATOM 693 C C . LYS A 1 89 ? -7.386 4.926 4.441 1.00 90.75 89 LYS A C 1
ATOM 695 O O . LYS A 1 89 ? -8.307 5.136 3.652 1.00 90.75 89 LYS A O 1
ATOM 700 N N . GLY A 1 90 ? -6.186 4.536 4.012 1.00 89.69 90 GLY A N 1
ATOM 701 C CA . GLY A 1 90 ? -5.871 4.262 2.613 1.00 89.69 90 GLY A CA 1
ATOM 702 C C . GLY A 1 90 ? -6.697 3.114 2.033 1.00 89.69 90 GLY A C 1
ATOM 703 O O . GLY A 1 90 ? -7.152 3.223 0.888 1.00 89.69 90 GLY A O 1
ATOM 704 N N . ILE A 1 91 ? -6.906 2.062 2.830 1.00 90.94 91 ILE A N 1
ATOM 705 C CA . ILE A 1 91 ? -7.742 0.903 2.507 1.00 90.94 91 ILE A CA 1
ATOM 706 C C . ILE A 1 91 ? -9.217 1.296 2.504 1.00 90.94 91 ILE A C 1
ATOM 708 O O . ILE A 1 91 ? -9.882 1.040 1.510 1.00 90.94 91 ILE A O 1
ATOM 712 N N . GLU A 1 92 ? -9.732 1.945 3.547 1.00 91.19 92 GLU A N 1
ATOM 713 C CA . GLU A 1 92 ? -11.151 2.326 3.650 1.00 91.19 92 GLU A CA 1
ATOM 714 C C . GLU A 1 92 ? -11.607 3.169 2.454 1.00 91.19 92 GLU A C 1
ATOM 716 O O . GLU A 1 92 ? -12.644 2.890 1.853 1.00 91.19 92 GLU A O 1
ATOM 721 N N . ASN A 1 93 ? -10.770 4.120 2.033 1.00 89.69 93 ASN A N 1
ATOM 722 C CA . ASN A 1 93 ? -11.045 4.989 0.890 1.00 89.69 93 ASN A CA 1
ATOM 723 C C . ASN A 1 93 ? -11.067 4.265 -0.469 1.00 89.69 93 ASN A C 1
ATOM 725 O O . ASN A 1 93 ? -11.595 4.814 -1.430 1.00 89.69 93 ASN A O 1
ATOM 729 N N . ARG A 1 94 ? -10.447 3.081 -0.590 1.00 88.69 94 ARG A N 1
ATOM 730 C CA . ARG A 1 94 ? -10.259 2.371 -1.877 1.00 88.69 94 ARG A CA 1
ATOM 731 C C . ARG A 1 94 ? -10.952 1.014 -1.944 1.00 88.69 94 ARG A C 1
ATOM 733 O O . ARG A 1 94 ? -11.245 0.521 -3.025 1.00 88.69 94 ARG A O 1
ATOM 740 N N . ALA A 1 95 ? -11.183 0.385 -0.800 1.00 87.69 95 ALA A N 1
ATOM 741 C CA . ALA A 1 95 ? -11.786 -0.934 -0.706 1.00 87.69 95 ALA A CA 1
ATOM 742 C C . ALA A 1 95 ? -13.319 -0.876 -0.707 1.00 87.69 95 ALA A C 1
ATOM 744 O O . ALA A 1 95 ? -13.940 -1.918 -0.902 1.00 87.69 95 ALA A O 1
ATOM 745 N N . GLU A 1 96 ? -13.930 0.301 -0.515 1.00 86.88 96 GLU A N 1
ATOM 746 C CA . GLU A 1 96 ? -15.393 0.491 -0.532 1.00 86.88 96 GLU A CA 1
ATOM 747 C C . GLU A 1 96 ? -16.120 -0.464 0.439 1.00 86.88 96 GLU A C 1
ATOM 749 O O . GLU A 1 96 ? -17.155 -1.048 0.129 1.00 86.88 96 GLU A O 1
ATOM 754 N N . GLY A 1 97 ? -15.529 -0.704 1.616 1.00 86.00 97 GLY A N 1
ATOM 755 C CA . GLY A 1 97 ? -16.075 -1.623 2.624 1.00 86.00 97 GLY A CA 1
ATOM 756 C C . GLY A 1 97 ? -15.888 -3.119 2.324 1.00 86.00 97 GLY A C 1
ATOM 757 O O . GLY A 1 97 ? -16.361 -3.965 3.086 1.00 86.00 97 GLY A O 1
ATOM 758 N N . ARG A 1 98 ? -15.184 -3.484 1.245 1.00 90.62 98 ARG A N 1
ATOM 759 C CA . ARG A 1 98 ? -14.842 -4.881 0.937 1.00 90.62 98 ARG A CA 1
ATOM 760 C C . ARG A 1 98 ? -13.706 -5.372 1.835 1.00 90.62 98 ARG A C 1
ATOM 762 O O . ARG A 1 98 ? -12.813 -4.621 2.219 1.00 90.62 98 ARG A O 1
ATOM 769 N N . LYS A 1 99 ? -13.697 -6.679 2.115 1.00 93.19 99 LYS A N 1
ATOM 770 C CA . LYS A 1 99 ? -12.520 -7.345 2.696 1.00 93.19 99 LYS A CA 1
ATOM 771 C C . LYS A 1 99 ? -11.348 -7.247 1.721 1.00 93.19 99 LYS A C 1
ATOM 773 O O . LYS A 1 99 ? -11.562 -7.289 0.510 1.00 93.19 99 LYS A O 1
ATOM 778 N N . VAL A 1 100 ? -10.131 -7.169 2.251 1.00 93.38 100 VAL A N 1
ATOM 779 C CA . VAL A 1 100 ? -8.889 -7.039 1.475 1.00 93.38 100 VAL A CA 1
ATOM 780 C C . VAL A 1 100 ? -7.836 -8.041 1.948 1.00 93.38 100 VAL A C 1
ATOM 782 O O . VAL A 1 100 ? -7.869 -8.479 3.097 1.00 93.38 100 VAL A O 1
ATOM 785 N N . ASN A 1 101 ? -6.888 -8.382 1.075 1.00 93.19 101 ASN A N 1
ATOM 786 C CA . ASN A 1 101 ? -5.686 -9.142 1.424 1.00 93.19 101 ASN A CA 1
ATOM 787 C C . ASN A 1 101 ? -4.494 -8.184 1.480 1.00 93.19 101 ASN A C 1
ATOM 789 O O . ASN A 1 101 ? -4.197 -7.555 0.472 1.00 93.19 101 ASN A O 1
ATOM 793 N N . ILE A 1 102 ? -3.801 -8.067 2.611 1.00 90.25 102 ILE A N 1
ATOM 794 C CA . ILE A 1 102 ? -2.666 -7.139 2.755 1.00 90.25 102 ILE A CA 1
ATOM 795 C C . ILE A 1 102 ? -1.350 -7.895 2.539 1.00 90.25 102 ILE A C 1
ATOM 797 O O . ILE A 1 102 ? -1.146 -8.957 3.124 1.00 90.25 102 ILE A O 1
ATOM 801 N N . ILE A 1 103 ? -0.461 -7.340 1.713 1.00 87.94 103 ILE A N 1
ATOM 802 C CA . ILE A 1 103 ? 0.914 -7.810 1.488 1.00 87.94 103 ILE A CA 1
ATOM 803 C C . ILE A 1 103 ? 1.852 -6.632 1.764 1.00 87.94 103 ILE A C 1
ATOM 805 O O . ILE A 1 103 ? 1.638 -5.552 1.209 1.00 87.94 103 ILE A O 1
ATOM 809 N N . ALA A 1 104 ? 2.866 -6.839 2.607 1.00 82.50 104 ALA A N 1
ATOM 810 C CA . ALA A 1 104 ? 3.843 -5.824 3.002 1.00 82.50 104 ALA A CA 1
ATOM 811 C C . ALA A 1 104 ? 5.284 -6.272 2.753 1.00 82.50 104 ALA A C 1
ATOM 813 O O . ALA A 1 104 ? 5.540 -7.489 2.902 1.00 82.50 104 ALA A O 1
#

Solvent-accessible surface area (backbone atoms only — not comparable to full-atom values): 6773 Å² total; per-residue (Å²): 133,86,82,77,84,80,85,81,87,82,87,75,89,78,69,96,73,87,90,82,60,86,75,80,72,70,96,41,41,37,34,47,40,63,62,92,63,28,46,67,64,43,72,63,61,103,82,86,52,80,68,44,51,66,58,71,65,52,61,56,54,37,45,77,70,72,43,54,74,44,78,32,70,33,68,49,85,63,55,73,67,57,33,51,53,37,36,50,53,38,42,55,77,70,43,77,84,53,70,69,41,81,46,110

InterPro domains:
  IPR029058 Alpha/Beta hydrolase fold [G3DSA:3.40.50.1820] (24-104)

Nearest PDB structures (foldseek):
  7lz5-assembly1_A  TM=3.680E-01  e=3.995E+00  Homo sapiens
  6pgo-asse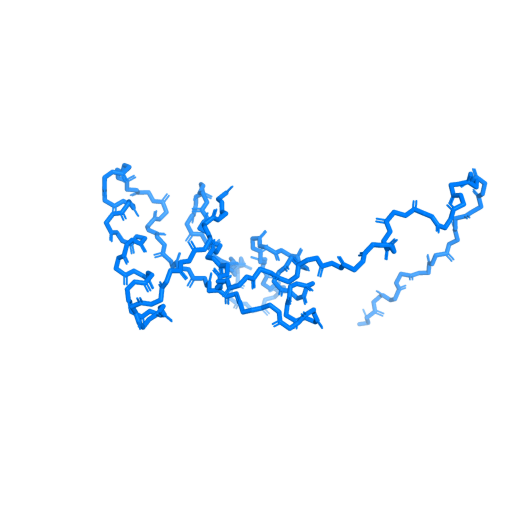mbly2_B  TM=3.381E-01  e=3.489E+00  Homo sapiens
  6mqn-assembly3_C  TM=3.373E-01  e=3.734E+00  Homo sapiens
  8x6r-assembly1_A  TM=3.380E-01  e=3.489E+00  Homo sapiens
  6ms9-assembly2_B  TM=3.498E-01  e=4.275E+00  Homo sapiens

Radius of gyration: 17.81 Å; Cα contacts (8 Å, |Δi|>4): 115; chains: 1; bounding box: 37×45×43 Å

Foldseek 3Di:
DDDDDDDDDPDDPPDDDDPPDLPPADPAAEEEQDDAQQDQWDDDDDPDDDIDGPCVCVCVVCVVVVHHYFYQTAHNDDDPVRRVVSSVVSCCVPRVPTDYHYDD

pLDDT: mean 73.22, std 18.36, range [31.38, 93.38]